Protein AF-A0A440KLF8-F1 (afdb_monomer_lite)

pLDDT: mean 87.0, std 8.32, range [55.97, 94.38]

Secondary structure (DSSP, 8-state):
--HHHHHHHHHHHHHHHHHHHHT-SSPPPHHHHHHHHHHHHHHHHHHHHHHHHHHHHHHHHHTS--

Radius of gyration: 17.16 Å; chains: 1; bounding box: 38×21×53 Å

Sequence (66 aa):
MSEFDRHLAFARADALELRRLLKRTDEIPSNELSAHLAALRVQHAMIGRDLDRIQKAAAAEKAVPA

Structure (mmCIF, N/CA/C/O backbone):
data_AF-A0A440KLF8-F1
#
_entry.id   AF-A0A440KLF8-F1
#
loop_
_atom_site.group_PDB
_atom_site.id
_atom_site.type_symbol
_atom_site.label_atom_id
_atom_site.label_alt_id
_atom_site.label_comp_id
_atom_site.label_asym_id
_atom_site.label_entity_id
_atom_site.label_seq_id
_atom_site.pdbx_PDB_ins_code
_atom_site.Cartn_x
_atom_site.Cartn_y
_atom_site.Cartn_z
_atom_site.occupancy
_atom_site.B_iso_or_equiv
_atom_site.auth_seq_id
_atom_site.auth_comp_id
_atom_site.auth_asym_id
_atom_site.auth_atom_id
_atom_site.pdbx_PDB_model_num
ATOM 1 N N . MET A 1 1 ? 2.486 14.952 -10.814 1.00 68.44 1 MET A N 1
ATOM 2 C CA . MET A 1 1 ? 2.722 13.776 -9.946 1.00 68.44 1 MET A CA 1
ATOM 3 C C . MET A 1 1 ? 2.719 12.556 -10.845 1.00 68.44 1 MET A C 1
ATOM 5 O O . MET A 1 1 ? 1.801 12.467 -11.654 1.00 68.44 1 MET A O 1
ATOM 9 N N . SER A 1 2 ? 3.728 11.686 -10.775 1.00 87.62 2 SER A N 1
ATOM 10 C CA . SER A 1 2 ? 3.721 10.450 -11.571 1.00 87.62 2 SER A CA 1
ATOM 11 C C . SER A 1 2 ? 2.659 9.468 -11.049 1.00 87.62 2 SER A C 1
ATOM 13 O O . SER A 1 2 ? 2.200 9.593 -9.909 1.00 87.62 2 SER A O 1
ATOM 15 N N . GLU A 1 3 ? 2.249 8.487 -11.862 1.00 88.62 3 GLU A N 1
ATOM 16 C CA . GLU A 1 3 ? 1.348 7.415 -11.397 1.00 88.62 3 GLU A CA 1
ATOM 17 C C . GLU A 1 3 ? 1.945 6.661 -10.199 1.00 88.62 3 GLU A C 1
ATOM 19 O O . GLU A 1 3 ? 1.237 6.397 -9.225 1.00 88.62 3 GLU A O 1
ATOM 24 N N . PHE A 1 4 ? 3.261 6.430 -10.231 1.00 89.81 4 PHE A N 1
ATOM 25 C CA . PHE A 1 4 ? 4.023 5.839 -9.135 1.00 89.81 4 PHE A CA 1
ATOM 26 C C . PHE A 1 4 ? 3.900 6.656 -7.842 1.00 89.81 4 PHE A C 1
ATOM 28 O O . PHE A 1 4 ? 3.562 6.1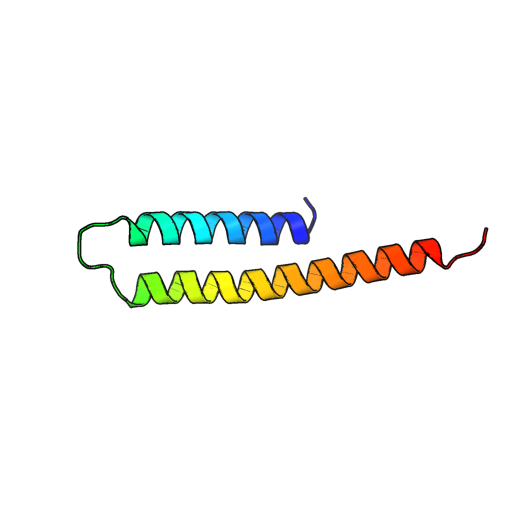01 -6.796 1.00 89.81 4 PHE A O 1
ATOM 35 N N . ASP A 1 5 ? 4.103 7.979 -7.907 1.00 90.31 5 ASP A N 1
ATOM 36 C CA . ASP A 1 5 ? 4.000 8.857 -6.731 1.00 90.31 5 ASP A CA 1
ATOM 37 C C . ASP A 1 5 ? 2.603 8.800 -6.112 1.00 90.31 5 ASP A C 1
ATOM 39 O O . ASP A 1 5 ? 2.457 8.794 -4.887 1.00 90.31 5 ASP A O 1
ATOM 43 N N . ARG A 1 6 ? 1.567 8.713 -6.956 1.00 92.06 6 ARG A N 1
ATOM 44 C CA . ARG A 1 6 ? 0.183 8.575 -6.503 1.00 92.06 6 ARG A CA 1
ATOM 45 C C . ARG A 1 6 ? -0.018 7.248 -5.773 1.00 92.06 6 ARG A C 1
ATOM 47 O O . ARG A 1 6 ? -0.518 7.255 -4.651 1.00 92.06 6 ARG A O 1
ATOM 54 N N . HIS A 1 7 ? 0.376 6.120 -6.366 1.00 90.62 7 HIS A N 1
ATOM 55 C CA . HIS A 1 7 ? 0.216 4.807 -5.726 1.00 90.62 7 HIS A CA 1
ATOM 56 C C . HIS A 1 7 ? 1.025 4.700 -4.426 1.00 90.62 7 HIS A C 1
ATOM 58 O O . HIS A 1 7 ? 0.529 4.159 -3.438 1.00 90.62 7 HIS A O 1
ATOM 64 N N . LEU A 1 8 ? 2.223 5.292 -4.384 1.00 91.69 8 LEU A N 1
ATOM 65 C CA . LEU A 1 8 ? 3.048 5.368 -3.181 1.00 91.69 8 LEU A CA 1
ATOM 66 C C . LEU A 1 8 ? 2.403 6.216 -2.077 1.00 91.69 8 LEU A C 1
ATOM 68 O O . LEU A 1 8 ? 2.439 5.830 -0.907 1.00 91.69 8 LEU A O 1
ATOM 72 N N . ALA A 1 9 ? 1.805 7.359 -2.422 1.00 92.50 9 ALA A N 1
ATOM 73 C CA . ALA A 1 9 ? 1.097 8.202 -1.462 1.00 92.50 9 ALA A CA 1
ATOM 74 C C . ALA A 1 9 ? -0.106 7.471 -0.844 1.00 92.50 9 ALA A C 1
ATOM 76 O O . ALA A 1 9 ? -0.262 7.485 0.377 1.00 92.50 9 ALA A O 1
ATOM 77 N N . PHE A 1 10 ? -0.897 6.771 -1.663 1.00 90.81 10 PHE A N 1
ATOM 78 C CA . PHE A 1 10 ? -2.015 5.954 -1.184 1.00 90.81 10 PHE A CA 1
ATOM 79 C C . PHE A 1 10 ? -1.554 4.817 -0.259 1.00 90.81 10 PHE A C 1
ATOM 81 O O . PHE A 1 10 ? -2.084 4.686 0.841 1.00 90.81 10 PHE A O 1
ATOM 88 N N . ALA A 1 11 ? -0.502 4.079 -0.632 1.00 90.88 11 ALA A N 1
ATOM 89 C CA . ALA A 1 11 ? 0.067 3.025 0.216 1.00 90.88 11 ALA A CA 1
ATOM 90 C C . ALA A 1 11 ? 0.529 3.534 1.585 1.00 90.88 11 ALA A C 1
ATOM 92 O O . ALA A 1 11 ? 0.318 2.886 2.610 1.00 90.88 11 AL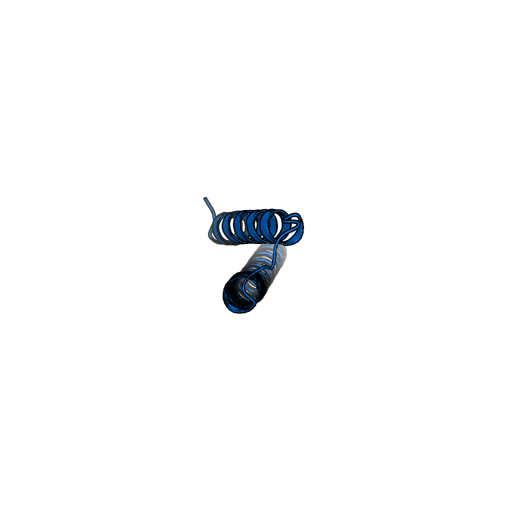A A O 1
ATOM 93 N N . ARG A 1 12 ? 1.144 4.720 1.621 1.00 92.56 12 ARG A N 1
ATOM 94 C CA . ARG A 1 12 ? 1.569 5.350 2.877 1.00 92.56 12 ARG A CA 1
ATOM 95 C C . ARG A 1 12 ? 0.383 5.746 3.750 1.00 92.56 12 ARG A C 1
ATOM 97 O O . ARG A 1 12 ? 0.463 5.573 4.965 1.00 92.56 12 ARG A O 1
ATOM 104 N N . ALA A 1 13 ? -0.688 6.264 3.150 1.00 91.56 13 ALA A N 1
ATOM 105 C CA . ALA A 1 13 ? -1.899 6.627 3.874 1.00 91.56 13 ALA A CA 1
ATOM 106 C C . ALA A 1 13 ? -2.557 5.391 4.509 1.00 91.56 13 ALA A C 1
ATOM 108 O O . ALA A 1 13 ? -2.770 5.381 5.719 1.00 91.56 13 ALA A O 1
ATOM 109 N N . ASP A 1 14 ? -2.767 4.316 3.743 1.00 90.19 14 ASP A N 1
ATOM 110 C CA . ASP A 1 14 ? -3.374 3.087 4.272 1.00 90.19 14 ASP A CA 1
ATOM 111 C C . ASP A 1 14 ? -2.510 2.409 5.339 1.00 90.19 14 ASP A C 1
ATOM 113 O O . ASP A 1 14 ? -3.023 1.946 6.356 1.00 90.19 14 ASP A O 1
ATOM 117 N N . ALA A 1 15 ? -1.184 2.396 5.168 1.00 90.94 15 ALA A N 1
ATOM 118 C CA . ALA A 1 15 ? -0.280 1.868 6.187 1.00 90.94 15 ALA A CA 1
ATOM 119 C C . ALA A 1 15 ? -0.355 2.678 7.494 1.00 90.94 15 ALA A C 1
ATOM 121 O O . ALA A 1 15 ? -0.243 2.115 8.587 1.00 90.94 15 ALA A O 1
ATOM 122 N N . LEU A 1 16 ? -0.547 3.998 7.396 1.00 92.94 16 LEU A N 1
ATOM 123 C CA . LEU A 1 16 ? -0.703 4.866 8.557 1.00 92.94 16 LEU A CA 1
ATOM 124 C C . LEU A 1 16 ? -2.039 4.626 9.266 1.00 92.94 16 LEU A C 1
ATOM 126 O O . LEU A 1 16 ? -2.040 4.527 10.494 1.00 92.94 16 LEU A O 1
ATOM 130 N N . GLU A 1 17 ? -3.141 4.497 8.523 1.00 88.94 17 GLU A N 1
ATOM 131 C CA . GLU A 1 17 ? -4.446 4.173 9.109 1.00 88.94 17 GLU A CA 1
ATOM 132 C C . GLU A 1 17 ? -4.442 2.788 9.755 1.00 88.94 17 GLU A C 1
ATOM 134 O O . GLU A 1 17 ? -4.839 2.652 10.912 1.00 88.94 17 GLU A O 1
ATOM 139 N N . LEU A 1 18 ? -3.861 1.780 9.098 1.00 88.38 18 LEU A N 1
ATOM 140 C CA . LEU A 1 18 ? -3.702 0.448 9.681 1.00 88.38 18 LEU A CA 1
ATOM 141 C C . LEU A 1 18 ? -2.889 0.495 10.982 1.00 88.38 18 LEU A C 1
ATOM 143 O O . LEU A 1 18 ? -3.261 -0.118 11.981 1.00 88.38 18 LEU A O 1
ATOM 147 N N . ARG A 1 19 ? -1.795 1.267 11.010 1.00 88.25 19 ARG A N 1
ATOM 148 C CA . ARG A 1 19 ? -0.995 1.463 12.227 1.00 88.25 19 ARG A CA 1
ATOM 149 C C . ARG A 1 19 ? -1.792 2.154 13.333 1.00 88.25 19 ARG A C 1
ATOM 151 O O . ARG A 1 19 ? -1.573 1.843 14.500 1.00 88.25 19 ARG A O 1
ATOM 158 N N . ARG A 1 20 ? -2.661 3.114 13.004 1.00 88.62 20 ARG A N 1
ATOM 159 C CA . ARG A 1 20 ? -3.537 3.775 13.985 1.00 88.62 20 ARG A CA 1
ATOM 160 C C . ARG A 1 20 ? -4.576 2.805 14.529 1.00 88.62 20 ARG A C 1
ATOM 162 O O . ARG A 1 20 ? -4.736 2.753 15.743 1.00 88.62 20 ARG A O 1
ATOM 169 N N . LEU A 1 21 ? -5.198 2.005 13.664 1.00 87.56 21 LEU A N 1
ATOM 170 C CA . LEU A 1 21 ? -6.138 0.959 14.062 1.00 87.56 21 LEU A CA 1
ATOM 171 C C . LEU A 1 21 ? -5.481 -0.034 15.019 1.00 87.56 21 LEU A C 1
ATOM 173 O O . LEU A 1 21 ? -5.991 -0.227 16.111 1.00 87.56 21 LEU A O 1
ATOM 177 N N . LEU A 1 22 ? -4.306 -0.567 14.677 1.00 85.44 22 LEU A N 1
ATOM 178 C CA . LEU A 1 22 ? -3.565 -1.523 15.515 1.00 85.44 22 LEU A CA 1
ATOM 179 C C . LEU A 1 22 ? -3.096 -0.959 16.865 1.00 85.44 22 LEU A C 1
ATOM 181 O O . LEU A 1 22 ? -2.747 -1.724 17.758 1.00 85.44 22 LEU A O 1
ATOM 185 N N . LYS A 1 23 ? -3.040 0.368 17.014 1.00 87.31 23 LYS A N 1
ATOM 186 C CA . LYS A 1 23 ? -2.724 1.027 18.289 1.00 87.31 23 LYS A CA 1
ATOM 187 C C . LYS A 1 23 ? -3.946 1.222 19.183 1.00 87.31 23 LYS A C 1
ATOM 189 O O . LYS A 1 23 ? -3.772 1.643 20.325 1.00 87.31 23 LYS A O 1
ATOM 194 N N . ARG A 1 24 ? -5.160 0.984 18.677 1.00 85.25 24 ARG A N 1
ATOM 195 C CA . ARG A 1 24 ? -6.372 1.035 19.497 1.00 85.25 24 ARG A CA 1
ATOM 196 C C . ARG A 1 24 ? -6.311 -0.101 20.513 1.00 85.25 24 ARG A C 1
ATOM 198 O O . ARG A 1 24 ? -5.939 -1.221 20.182 1.00 85.25 24 ARG A O 1
ATOM 205 N N . THR A 1 25 ? -6.645 0.220 21.755 1.00 68.50 25 THR A N 1
ATOM 206 C CA . THR A 1 25 ? -6.719 -0.740 22.864 1.00 68.50 25 THR A CA 1
ATOM 207 C C . THR A 1 25 ? -8.057 -1.473 22.914 1.00 68.50 25 THR A C 1
ATOM 209 O O . THR A 1 25 ? -8.159 -2.496 23.583 1.00 68.50 25 THR A O 1
ATOM 212 N N . ASP A 1 26 ? -9.060 -0.954 22.204 1.00 79.94 26 ASP A N 1
ATOM 213 C CA . ASP A 1 26 ? -10.397 -1.535 22.101 1.00 79.94 26 ASP A CA 1
ATOM 214 C C . ASP A 1 26 ? -10.477 -2.542 20.948 1.00 79.94 26 ASP A C 1
ATOM 216 O O . ASP A 1 26 ? -9.618 -2.574 20.063 1.00 79.94 26 ASP A O 1
ATOM 220 N N . GL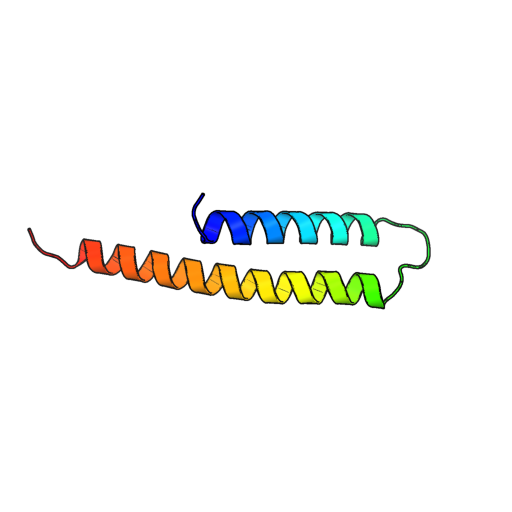U A 1 27 ? -11.545 -3.338 20.934 1.00 80.25 27 GLU A N 1
ATOM 221 C CA . GLU A 1 27 ? -11.797 -4.336 19.898 1.00 80.25 27 GLU A CA 1
ATOM 222 C C . GLU A 1 27 ? -11.862 -3.677 18.506 1.00 80.25 27 GLU A C 1
ATOM 224 O O . GLU A 1 27 ? -12.680 -2.791 18.241 1.00 80.25 27 GLU A O 1
ATOM 229 N N . ILE A 1 28 ? -10.952 -4.082 17.616 1.00 82.19 28 ILE A N 1
ATOM 230 C CA . ILE A 1 28 ? -10.877 -3.576 16.243 1.00 82.19 28 ILE A CA 1
ATOM 231 C C . ILE A 1 28 ? -11.813 -4.430 15.381 1.00 82.19 28 ILE A C 1
ATOM 233 O O . ILE A 1 28 ? -11.605 -5.646 15.305 1.00 82.19 28 ILE A O 1
ATOM 237 N N . PRO A 1 29 ? -12.793 -3.835 14.680 1.00 85.94 29 PRO A N 1
ATOM 238 C CA . PRO A 1 29 ? -13.640 -4.580 13.760 1.00 85.94 29 PRO A CA 1
ATOM 239 C C . PRO A 1 29 ? -12.796 -5.301 12.696 1.00 85.94 29 PRO A C 1
ATOM 241 O O . PRO A 1 29 ? -11.997 -4.689 11.980 1.00 85.94 29 PRO A O 1
ATOM 244 N N . SER A 1 30 ? -12.946 -6.624 12.581 1.00 84.06 30 SER A N 1
ATOM 245 C CA . SER A 1 30 ? -12.110 -7.447 11.688 1.00 84.06 30 SER A CA 1
ATOM 246 C C . SER A 1 30 ? -12.270 -7.075 10.207 1.00 84.06 30 SER A C 1
ATOM 248 O O . SER A 1 30 ? -11.339 -7.248 9.414 1.00 84.06 30 SER A O 1
ATOM 250 N N . ASN A 1 31 ? -13.423 -6.518 9.832 1.00 89.62 31 ASN A N 1
ATOM 251 C CA . ASN A 1 31 ? -13.717 -5.978 8.508 1.00 89.62 31 ASN A CA 1
ATOM 252 C C . ASN A 1 31 ? -12.878 -4.730 8.177 1.00 89.62 31 ASN A C 1
ATOM 254 O O . ASN A 1 31 ? -12.362 -4.647 7.064 1.00 89.62 31 ASN A O 1
ATOM 258 N N . GLU A 1 32 ? -12.687 -3.804 9.123 1.00 86.06 32 GLU A N 1
ATOM 259 C CA . GLU A 1 32 ? -11.857 -2.602 8.934 1.00 86.06 32 GLU A CA 1
ATOM 260 C C . GLU A 1 32 ? -10.390 -2.986 8.710 1.00 86.06 32 GLU A C 1
ATOM 262 O O . GLU A 1 32 ? -9.762 -2.555 7.740 1.00 86.06 32 GLU A O 1
ATOM 267 N N . LEU A 1 33 ? -9.862 -3.885 9.548 1.00 87.06 33 LEU A N 1
ATOM 268 C CA . LEU A 1 33 ? -8.499 -4.402 9.404 1.00 87.06 33 LEU A CA 1
ATOM 269 C C . LEU A 1 33 ? -8.302 -5.097 8.046 1.00 87.06 33 LEU A C 1
ATOM 271 O O . LEU A 1 33 ? -7.311 -4.867 7.349 1.00 87.06 33 LEU A O 1
ATOM 275 N N . SER A 1 34 ? -9.267 -5.932 7.655 1.00 89.19 34 SER A N 1
ATOM 276 C CA . SER A 1 34 ? -9.225 -6.680 6.396 1.00 89.19 34 SER A CA 1
ATOM 277 C C . SER A 1 34 ? -9.274 -5.761 5.174 1.00 89.19 34 SER A C 1
ATOM 279 O O . SER A 1 34 ? -8.557 -6.013 4.204 1.00 89.19 34 SER A O 1
ATOM 281 N N . ALA A 1 35 ? -10.063 -4.684 5.223 1.00 90.94 35 ALA A N 1
ATOM 282 C CA . ALA A 1 35 ? -10.167 -3.710 4.141 1.00 90.94 35 ALA A CA 1
ATOM 283 C C . ALA A 1 35 ? -8.835 -2.982 3.898 1.00 90.94 35 ALA A C 1
ATOM 285 O O . ALA A 1 35 ? -8.351 -2.966 2.765 1.00 90.94 35 ALA A O 1
ATOM 286 N N . HIS A 1 36 ? -8.190 -2.468 4.951 1.00 88.94 36 HIS A N 1
ATOM 287 C CA . HIS A 1 36 ? -6.888 -1.802 4.816 1.00 88.94 36 HIS A CA 1
ATOM 288 C C . HI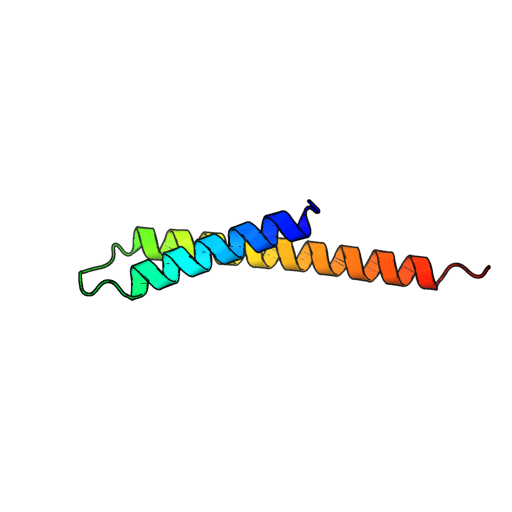S A 1 36 ? -5.783 -2.765 4.362 1.00 88.94 36 HIS A C 1
ATOM 290 O O . HIS A 1 36 ? -4.957 -2.416 3.518 1.00 88.94 36 HIS A O 1
ATOM 296 N N . LEU A 1 37 ? -5.780 -4.012 4.851 1.00 90.06 37 LEU A N 1
ATOM 297 C CA . LEU A 1 37 ? -4.842 -5.035 4.376 1.00 90.06 37 LEU A CA 1
ATOM 298 C C . LEU A 1 37 ? -5.059 -5.380 2.895 1.00 90.06 37 LEU A C 1
ATOM 300 O O . LEU A 1 37 ? -4.091 -5.592 2.162 1.00 90.06 37 LEU A O 1
ATOM 304 N N . ALA A 1 38 ? -6.311 -5.451 2.438 1.00 93.06 38 ALA A N 1
ATOM 305 C CA . ALA A 1 38 ? -6.627 -5.677 1.031 1.00 93.06 38 ALA A CA 1
ATOM 306 C C . ALA A 1 38 ? -6.180 -4.494 0.157 1.00 93.06 38 ALA A C 1
ATOM 308 O O . ALA A 1 38 ? -5.537 -4.711 -0.872 1.00 93.06 38 ALA A O 1
ATOM 309 N N . ALA A 1 39 ? -6.441 -3.259 0.595 1.00 90.69 39 ALA A N 1
ATOM 310 C CA . ALA A 1 39 ? -6.012 -2.046 -0.096 1.00 90.69 39 ALA A CA 1
ATOM 311 C C . ALA A 1 39 ? -4.482 -1.988 -0.249 1.00 90.69 39 ALA A C 1
ATOM 313 O O . ALA A 1 39 ? -3.984 -1.821 -1.366 1.00 90.69 39 ALA A O 1
ATOM 314 N N . LEU A 1 40 ? -3.734 -2.266 0.827 1.00 91.44 40 LEU A N 1
ATOM 315 C CA . LEU A 1 40 ? -2.268 -2.319 0.801 1.00 91.44 40 LEU A CA 1
ATOM 316 C C . LEU A 1 40 ? -1.727 -3.355 -0.189 1.00 91.44 40 LEU A C 1
ATOM 318 O O . LEU A 1 40 ? -0.762 -3.082 -0.903 1.00 91.44 40 LEU A O 1
ATOM 32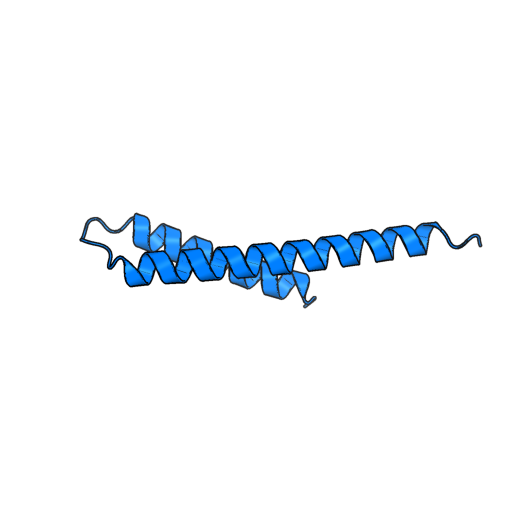2 N N . ARG A 1 41 ? -2.349 -4.538 -0.278 1.00 93.94 41 ARG A N 1
ATOM 323 C CA . ARG A 1 41 ? -1.947 -5.573 -1.249 1.00 93.94 41 ARG A CA 1
ATOM 324 C C . ARG A 1 41 ? -2.134 -5.105 -2.690 1.00 93.94 41 ARG A C 1
ATOM 326 O O . ARG A 1 41 ? -1.247 -5.313 -3.518 1.00 93.94 41 ARG A O 1
ATOM 333 N N . VAL A 1 42 ? -3.262 -4.459 -2.988 1.00 93.81 42 VAL A N 1
ATOM 334 C CA . VAL A 1 42 ? -3.536 -3.906 -4.324 1.00 93.81 42 VAL A CA 1
ATOM 335 C C . VAL A 1 42 ? -2.523 -2.816 -4.665 1.00 93.81 42 VAL A C 1
ATOM 337 O O . VAL A 1 42 ? -1.923 -2.849 -5.739 1.00 93.81 42 VAL A O 1
ATOM 340 N N . GLN A 1 43 ? -2.273 -1.893 -3.738 1.00 91.62 43 GLN A N 1
ATOM 341 C CA . GLN A 1 43 ? -1.324 -0.798 -3.934 1.00 91.62 43 GLN A CA 1
ATOM 342 C C . GLN A 1 43 ? 0.107 -1.306 -4.129 1.00 91.62 43 GLN A C 1
ATOM 344 O O . GLN A 1 43 ? 0.797 -0.840 -5.032 1.00 91.62 43 GLN A O 1
ATOM 349 N N . HIS A 1 44 ? 0.536 -2.314 -3.365 1.00 92.06 44 HIS A N 1
ATOM 350 C CA . HIS A 1 44 ? 1.838 -2.954 -3.550 1.00 92.06 44 HIS A CA 1
ATOM 351 C C . HIS A 1 44 ? 1.992 -3.537 -4.964 1.00 92.06 44 HIS A C 1
ATOM 353 O O . HIS A 1 44 ? 3.017 -3.336 -5.614 1.00 92.06 44 HIS A O 1
ATOM 359 N N . ALA A 1 45 ? 0.953 -4.201 -5.486 1.00 93.88 45 ALA A N 1
ATOM 360 C CA . ALA A 1 45 ? 0.963 -4.718 -6.853 1.00 93.88 45 ALA A CA 1
ATOM 361 C C . ALA A 1 45 ? 1.024 -3.599 -7.911 1.00 93.88 45 ALA A C 1
ATOM 363 O O . ALA A 1 45 ? 1.685 -3.761 -8.937 1.00 93.88 45 ALA A O 1
ATOM 364 N N . MET A 1 46 ? 0.356 -2.464 -7.679 1.00 93.69 46 MET A N 1
ATOM 365 C CA . MET A 1 46 ? 0.415 -1.302 -8.575 1.00 93.69 46 MET A CA 1
ATOM 366 C C . MET A 1 46 ? 1.817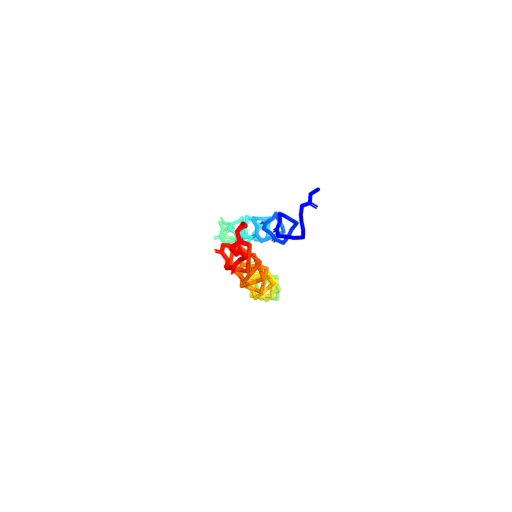 -0.688 -8.606 1.00 93.69 46 MET A C 1
ATOM 368 O O . MET A 1 46 ? 2.380 -0.533 -9.685 1.00 93.69 46 MET A O 1
ATOM 372 N N . ILE A 1 47 ? 2.406 -0.445 -7.434 1.00 93.00 47 ILE A N 1
ATOM 373 C CA . ILE A 1 47 ? 3.771 0.076 -7.291 1.00 93.00 47 ILE A CA 1
ATOM 374 C C . ILE A 1 47 ? 4.778 -0.860 -7.969 1.00 93.00 47 ILE A C 1
ATOM 376 O O . ILE A 1 47 ? 5.647 -0.397 -8.701 1.00 93.00 47 ILE A O 1
ATOM 380 N N . GLY A 1 48 ? 4.641 -2.178 -7.784 1.00 92.69 48 GLY A N 1
ATOM 381 C CA . GLY A 1 48 ? 5.503 -3.162 -8.443 1.00 92.69 48 GLY A CA 1
ATOM 382 C C . GLY A 1 48 ? 5.445 -3.082 -9.974 1.00 92.69 48 GLY A C 1
ATOM 383 O O . GLY A 1 48 ? 6.485 -3.117 -10.628 1.00 92.69 48 GLY A O 1
ATOM 384 N N . ARG A 1 49 ? 4.249 -2.907 -10.554 1.00 94.38 49 ARG A N 1
ATOM 385 C CA . ARG A 1 49 ? 4.091 -2.706 -12.007 1.00 94.38 49 ARG A CA 1
ATOM 386 C C . ARG A 1 49 ? 4.718 -1.402 -12.485 1.00 94.38 49 ARG A C 1
ATOM 388 O O . ARG A 1 49 ? 5.320 -1.378 -13.554 1.00 94.38 49 ARG A O 1
ATOM 395 N N . ASP A 1 50 ? 4.581 -0.331 -11.715 1.00 92.06 50 ASP A N 1
ATOM 396 C CA . ASP A 1 50 ? 5.174 0.956 -12.072 1.00 92.06 50 ASP A CA 1
ATOM 397 C C . ASP A 1 50 ? 6.703 0.895 -12.033 1.00 92.06 50 ASP A C 1
ATOM 399 O O . ASP A 1 50 ? 7.355 1.392 -12.949 1.00 92.06 50 ASP A O 1
ATOM 403 N N . LEU A 1 51 ? 7.281 0.220 -11.033 1.00 91.44 51 LEU A N 1
ATOM 404 C CA . LEU A 1 51 ? 8.726 -0.008 -10.954 1.00 91.44 51 LEU A CA 1
ATOM 405 C C . LEU A 1 51 ? 9.246 -0.809 -12.149 1.00 91.44 51 LEU A C 1
ATOM 407 O O . LEU A 1 51 ? 10.248 -0.417 -12.743 1.00 91.44 51 LEU A O 1
ATOM 411 N N . ASP A 1 52 ? 8.555 -1.883 -12.537 1.00 94.06 52 ASP A N 1
ATOM 412 C CA . ASP A 1 52 ? 8.913 -2.675 -13.720 1.00 94.06 52 ASP A CA 1
ATOM 413 C C . ASP A 1 52 ? 8.888 -1.821 -15.002 1.00 94.06 52 ASP A C 1
ATOM 415 O O . ASP A 1 52 ? 9.822 -1.863 -15.805 1.00 94.06 52 ASP A O 1
ATOM 419 N N . ARG A 1 53 ? 7.867 -0.968 -15.173 1.00 92.81 53 ARG A N 1
ATOM 420 C CA . ARG A 1 53 ? 7.791 -0.032 -16.310 1.00 92.81 53 ARG A CA 1
ATOM 421 C C . ARG A 1 53 ? 8.943 0.969 -16.313 1.00 92.81 53 ARG A C 1
ATOM 423 O O . ARG A 1 53 ? 9.554 1.176 -17.359 1.00 92.81 53 ARG A O 1
ATOM 430 N N . ILE A 1 54 ? 9.250 1.569 -15.161 1.00 90.50 54 ILE A N 1
ATOM 431 C CA . ILE A 1 54 ? 10.347 2.537 -15.016 1.00 90.50 54 ILE A CA 1
ATOM 432 C C . ILE A 1 54 ? 11.688 1.869 -15.342 1.00 90.50 54 ILE A C 1
ATOM 434 O O . ILE A 1 54 ? 12.487 2.429 -16.090 1.00 90.50 54 ILE A O 1
ATOM 438 N N . GLN A 1 55 ? 11.924 0.655 -14.838 1.00 91.25 55 GLN A N 1
ATOM 439 C CA . GLN A 1 55 ? 13.148 -0.103 -15.111 1.00 91.25 55 GLN A CA 1
ATOM 440 C C . GLN A 1 55 ? 13.300 -0.434 -16.598 1.00 91.25 55 GLN A C 1
ATOM 442 O O . GLN A 1 55 ? 14.383 -0.255 -17.155 1.00 91.25 55 GLN A O 1
ATOM 447 N N . LYS A 1 56 ? 12.221 -0.869 -17.260 1.00 92.50 56 LYS A N 1
ATOM 448 C CA . LYS A 1 56 ? 12.225 -1.152 -18.703 1.00 92.50 56 LYS A CA 1
ATOM 449 C C . LYS A 1 56 ? 12.484 0.098 -19.539 1.00 92.50 56 LYS A C 1
ATOM 451 O O . LYS A 1 56 ? 13.283 0.037 -20.469 1.00 92.50 56 LYS A O 1
ATOM 456 N N . ALA A 1 57 ? 11.859 1.223 -19.194 1.00 88.81 57 ALA A N 1
ATOM 457 C CA . ALA A 1 57 ? 12.093 2.497 -19.871 1.00 88.81 57 ALA A CA 1
ATOM 458 C C . ALA A 1 57 ? 13.557 2.948 -19.730 1.00 88.81 57 ALA A C 1
ATOM 460 O O . ALA A 1 57 ? 14.203 3.255 -20.729 1.00 88.81 57 ALA A O 1
ATOM 461 N N . ALA A 1 58 ? 14.110 2.881 -18.515 1.00 87.94 58 ALA A N 1
ATOM 462 C CA . ALA A 1 58 ? 15.506 3.228 -18.255 1.00 87.94 58 ALA A CA 1
ATOM 463 C C . ALA A 1 58 ? 16.499 2.299 -18.980 1.00 87.94 58 ALA A C 1
ATOM 465 O O . ALA A 1 58 ? 17.568 2.735 -19.404 1.00 87.94 58 ALA A O 1
ATOM 466 N N . ALA A 1 59 ? 16.169 1.012 -19.126 1.00 87.50 59 ALA A N 1
ATOM 467 C CA . ALA A 1 59 ? 16.982 0.070 -19.892 1.00 87.50 59 ALA A CA 1
ATOM 468 C C . ALA A 1 59 ? 16.941 0.364 -21.402 1.00 87.50 59 ALA A C 1
ATOM 470 O O . ALA A 1 59 ? 17.977 0.293 -22.058 1.00 87.50 59 ALA A O 1
ATOM 471 N N . ALA A 1 60 ? 15.771 0.723 -21.941 1.00 84.50 60 ALA A N 1
ATOM 472 C CA . ALA A 1 60 ? 15.613 1.085 -23.347 1.00 84.50 60 ALA A CA 1
ATOM 473 C C . ALA A 1 60 ? 16.380 2.368 -23.702 1.00 84.50 60 ALA A C 1
ATOM 475 O O . ALA A 1 60 ? 17.052 2.410 -24.727 1.00 84.50 60 ALA A O 1
ATOM 476 N N . GLU A 1 61 ? 16.352 3.377 -22.829 1.00 78.25 61 GLU A N 1
ATOM 477 C CA . GLU A 1 61 ? 17.094 4.632 -23.013 1.00 78.25 61 GLU A CA 1
ATOM 478 C C . GLU A 1 61 ? 18.616 4.412 -23.047 1.00 78.25 61 GLU A C 1
ATOM 480 O O . GLU A 1 61 ? 19.321 5.041 -23.828 1.00 78.25 61 GLU A O 1
ATOM 485 N N . LYS A 1 62 ? 19.129 3.448 -22.271 1.00 73.75 62 LYS A N 1
ATOM 486 C CA . LYS A 1 62 ? 20.549 3.053 -22.297 1.00 73.75 62 LYS A CA 1
ATOM 487 C C . LYS A 1 62 ? 20.956 2.232 -23.525 1.00 73.75 62 LYS A C 1
ATOM 489 O O . LYS A 1 62 ? 22.149 2.104 -23.784 1.00 73.75 62 LYS A O 1
ATOM 494 N N . ALA A 1 63 ? 20.000 1.631 -24.232 1.00 69.50 63 ALA A N 1
ATOM 495 C CA . ALA A 1 63 ? 20.254 0.715 -25.343 1.00 69.50 63 ALA A CA 1
ATOM 496 C C . ALA A 1 63 ? 20.251 1.398 -26.721 1.00 69.50 63 ALA A C 1
ATOM 498 O O . ALA A 1 63 ? 20.549 0.736 -27.713 1.00 69.50 63 ALA A O 1
ATOM 499 N N . VAL A 1 64 ? 19.924 2.692 -26.801 1.00 60.19 64 VAL A N 1
ATOM 500 C CA . VAL A 1 64 ? 20.017 3.472 -28.041 1.00 60.19 64 VAL A CA 1
ATOM 501 C C . VAL A 1 64 ? 21.449 4.015 -28.168 1.00 60.19 64 VAL A C 1
ATOM 503 O O . VAL A 1 64 ? 21.814 4.904 -27.396 1.00 60.19 64 VAL A O 1
ATOM 506 N N . PRO A 1 65 ? 22.292 3.492 -29.082 1.00 55.97 65 PRO A N 1
ATOM 507 C CA . PRO A 1 65 ? 23.590 4.097 -29.358 1.00 55.97 65 PRO A CA 1
ATOM 508 C C . PRO A 1 65 ? 23.386 5.455 -30.046 1.00 55.97 65 PRO A C 1
ATOM 510 O O . PRO A 1 65 ? 22.508 5.588 -30.901 1.00 55.97 65 PRO A O 1
ATOM 513 N N . ALA A 1 66 ? 24.177 6.444 -29.622 1.00 62.97 66 ALA A N 1
ATOM 514 C CA . ALA A 1 66 ? 24.232 7.789 -30.199 1.00 62.97 66 ALA A CA 1
ATOM 515 C C . ALA A 1 66 ? 24.726 7.790 -31.653 1.00 62.97 66 ALA A C 1
ATOM 517 O O . ALA A 1 66 ? 25.550 6.908 -31.996 1.00 62.97 66 ALA A O 1
#

Foldseek 3Di:
DDPLVVLVVQLVVLVVVLVVQVPDPDDRPPVSNVVSVVSNVVSVVSNVVVVVVVVVVVVVVVPDDD